Protein AF-A0A183DFC9-F1 (afdb_monomer)

Sequence (135 aa):
LSGVLQSFRKLPLLENKLLIGNPDLVFLVVPCIYSTLETTLMQTKRHKTSPTCMQMDLSVAYRSLLNCTCEHKNIPISCWLASFVKHAQKIGGTDPVVRFFRCVGELEFMGVVKAASYRNRSAVRVALLPTSFAF

Organism: NCBI:txid637853

Structure (mmCIF, N/CA/C/O backbone):
data_AF-A0A183DFC9-F1
#
_entry.id   AF-A0A183DFC9-F1
#
loop_
_atom_site.group_PDB
_atom_site.id
_atom_site.type_symbol
_atom_site.label_atom_id
_atom_site.label_alt_id
_atom_site.label_comp_id
_atom_site.label_asym_id
_atom_site.label_entity_id
_atom_site.label_seq_id
_atom_site.pdbx_PDB_ins_code
_atom_site.Cartn_x
_atom_site.Cartn_y
_atom_site.Cartn_z
_atom_site.occupancy
_atom_site.B_iso_or_equiv
_atom_site.auth_seq_id
_atom_site.auth_comp_id
_atom_site.auth_asym_id
_atom_site.auth_atom_id
_atom_site.pdbx_PDB_model_num
ATOM 1 N N . LEU A 1 1 ? -31.464 22.897 42.124 1.00 48.22 1 LEU A N 1
ATOM 2 C CA . LEU A 1 1 ? -31.718 21.647 41.360 1.00 48.22 1 LEU A CA 1
ATOM 3 C C . LEU A 1 1 ? -30.448 20.975 40.802 1.00 48.22 1 LEU A C 1
ATOM 5 O O . LEU A 1 1 ? -30.544 19.843 40.352 1.00 48.22 1 LEU A O 1
ATOM 9 N N . SER A 1 2 ? -29.250 21.575 40.879 1.00 51.72 2 SER A N 1
ATOM 10 C CA . SER A 1 2 ? -28.029 21.029 40.245 1.00 51.72 2 SER A CA 1
ATOM 11 C C . SER A 1 2 ? -27.299 19.909 41.019 1.00 51.72 2 SER A C 1
ATOM 13 O O . SER A 1 2 ? -26.107 19.711 40.808 1.00 51.72 2 SER A O 1
ATOM 15 N N . GLY A 1 3 ? -27.974 19.197 41.929 1.00 58.50 3 GLY A N 1
ATOM 16 C CA . GLY A 1 3 ? -27.359 18.162 42.783 1.00 58.50 3 GLY A CA 1
ATOM 17 C C . GLY A 1 3 ? -27.858 16.732 42.554 1.00 58.50 3 GLY A C 1
ATOM 18 O O . GLY A 1 3 ? -27.301 15.802 43.128 1.00 58.50 3 GLY A O 1
ATOM 19 N N . VAL A 1 4 ? -28.904 16.545 41.740 1.00 67.06 4 VAL A N 1
ATOM 20 C CA . VAL A 1 4 ? -29.600 15.249 41.608 1.00 67.06 4 VAL A CA 1
ATOM 21 C C . VAL A 1 4 ? -29.056 14.410 40.448 1.00 67.06 4 VAL A C 1
ATOM 23 O O . VAL A 1 4 ? -29.012 13.188 40.534 1.00 67.06 4 VAL A O 1
ATOM 26 N N . LEU A 1 5 ? -28.586 15.048 39.373 1.00 72.31 5 LEU A N 1
ATOM 27 C CA . LEU A 1 5 ? -27.998 14.350 38.231 1.00 72.31 5 LEU A CA 1
ATOM 28 C C . LEU A 1 5 ? -26.490 14.201 38.440 1.00 72.31 5 LEU A C 1
ATOM 30 O O . LEU A 1 5 ? -25.725 15.145 38.247 1.00 72.31 5 LEU A O 1
ATOM 34 N N . GLN A 1 6 ? -26.064 13.007 38.844 1.00 72.38 6 GLN A N 1
ATOM 35 C CA . GLN A 1 6 ? -24.652 12.643 38.927 1.00 72.38 6 GLN A CA 1
ATOM 36 C C . GLN A 1 6 ? -24.253 11.782 37.728 1.00 72.38 6 GLN A C 1
ATOM 38 O O . GLN A 1 6 ? -25.038 10.985 37.222 1.00 72.38 6 GLN A O 1
ATOM 43 N N . SER A 1 7 ? -23.010 11.938 37.268 1.00 74.19 7 SER A N 1
ATOM 44 C CA . SER A 1 7 ? -22.457 11.066 36.230 1.00 74.19 7 SER A CA 1
ATOM 45 C C . SER A 1 7 ? -22.419 9.621 36.729 1.00 74.19 7 SER A C 1
ATOM 47 O O . SER A 1 7 ? -21.931 9.371 37.828 1.00 74.19 7 SER A O 1
ATOM 49 N N . PHE A 1 8 ? -22.854 8.670 35.900 1.00 73.75 8 PHE A N 1
ATOM 50 C CA . PHE A 1 8 ? -22.854 7.239 36.228 1.00 73.75 8 PHE A CA 1
ATOM 51 C C . PHE A 1 8 ? -21.483 6.716 36.672 1.00 73.75 8 PHE A C 1
ATOM 53 O O . PHE A 1 8 ? -21.408 5.868 37.554 1.00 73.75 8 PHE A O 1
ATOM 60 N N . ARG A 1 9 ? -20.392 7.287 36.140 1.00 71.81 9 ARG A N 1
ATOM 61 C CA . ARG A 1 9 ? -19.014 6.948 36.540 1.00 71.81 9 ARG A CA 1
ATOM 62 C C . ARG A 1 9 ? -18.694 7.276 38.003 1.00 71.81 9 ARG A C 1
ATOM 64 O O . ARG A 1 9 ? -17.670 6.841 38.507 1.00 71.81 9 ARG A O 1
ATOM 71 N N . LYS A 1 10 ? -19.534 8.067 38.676 1.00 76.19 10 LYS A N 1
ATOM 72 C CA . LYS A 1 10 ? -19.384 8.448 40.088 1.00 76.19 10 LYS A CA 1
ATOM 73 C C . LYS A 1 10 ? -20.220 7.577 41.036 1.00 76.19 10 LYS A C 1
ATOM 75 O O . LYS A 1 10 ? -20.243 7.859 42.229 1.00 76.19 10 LYS A O 1
ATOM 80 N N . LEU A 1 11 ? -20.903 6.544 40.530 1.00 78.31 11 LEU A N 1
ATOM 81 C CA . LEU A 1 11 ? -21.766 5.648 41.307 1.00 78.31 11 LEU A CA 1
ATOM 82 C C . LEU A 1 11 ? -21.218 4.206 41.267 1.00 78.31 11 LEU A C 1
ATOM 84 O O . LEU A 1 11 ? -21.584 3.443 40.372 1.00 78.31 11 LEU A O 1
ATOM 88 N N . PRO A 1 12 ? -20.393 3.797 42.254 1.00 73.44 12 PRO A N 1
ATOM 89 C CA . PRO A 1 12 ? -19.727 2.485 42.273 1.00 73.44 12 PRO A CA 1
ATOM 90 C C . PRO A 1 12 ? -20.699 1.297 42.217 1.00 73.44 12 PRO A C 1
ATOM 92 O O . PRO A 1 12 ? -20.403 0.248 41.658 1.00 73.44 12 PRO A O 1
ATOM 95 N N . LEU A 1 13 ? -21.910 1.475 42.755 1.00 79.19 13 LEU A N 1
ATOM 96 C CA . LEU A 1 13 ? -22.966 0.455 42.792 1.00 79.19 13 LEU A CA 1
ATOM 97 C C . LEU A 1 13 ? -23.486 0.045 41.401 1.00 79.19 13 LEU A C 1
ATOM 99 O O . LEU A 1 13 ? -24.163 -0.980 41.280 1.00 79.19 13 LEU A O 1
ATOM 103 N N . LEU A 1 14 ? -23.223 0.858 40.372 1.00 72.62 14 LEU A N 1
ATOM 104 C CA . LEU A 1 14 ? -23.728 0.669 39.010 1.00 72.62 14 LEU A CA 1
ATOM 105 C C . LEU A 1 14 ? -22.650 0.210 38.019 1.00 72.62 14 LEU A C 1
ATOM 107 O O . LEU A 1 14 ? -23.000 -0.185 36.909 1.00 72.62 14 LEU A O 1
ATOM 111 N N . GLU A 1 15 ? -21.374 0.208 38.414 1.00 69.31 15 GLU A N 1
ATOM 112 C CA . GLU A 1 15 ? -20.236 -0.112 37.539 1.00 69.31 15 GLU A CA 1
ATOM 113 C C . GLU A 1 15 ? -20.340 -1.520 36.930 1.00 69.31 15 GLU A C 1
ATOM 115 O O . GLU A 1 15 ? -20.136 -1.693 35.735 1.00 69.31 15 GLU A O 1
ATOM 120 N N . ASN A 1 16 ? -20.794 -2.499 37.718 1.00 72.00 16 ASN A N 1
ATOM 121 C CA . ASN A 1 16 ? -20.977 -3.888 37.273 1.00 72.00 16 ASN A CA 1
ATOM 122 C C . ASN A 1 16 ? -22.399 -4.204 36.775 1.00 72.00 16 ASN A C 1
ATOM 124 O O . ASN A 1 16 ? -22.694 -5.351 36.443 1.00 72.00 16 ASN A O 1
ATOM 128 N N . LYS A 1 17 ? -23.310 -3.222 36.776 1.00 77.25 17 LYS A N 1
ATOM 129 C CA . LYS A 1 17 ? -24.722 -3.406 36.377 1.00 77.25 17 LYS A CA 1
ATOM 130 C C . LYS A 1 17 ? -25.050 -2.783 35.026 1.00 77.25 17 LYS A C 1
ATOM 132 O O . LYS A 1 17 ? -26.130 -3.023 34.492 1.00 77.25 17 LYS A O 1
ATOM 137 N N . LEU A 1 18 ? -24.149 -1.965 34.495 1.00 72.31 18 LEU A N 1
ATOM 138 C CA . LEU A 1 18 ? -24.325 -1.280 33.227 1.00 72.31 18 LEU A CA 1
ATOM 139 C C . LEU A 1 18 ? -23.386 -1.877 32.186 1.00 72.31 18 LEU A C 1
ATOM 141 O O . LEU A 1 18 ? -22.204 -2.092 32.439 1.00 72.31 18 LEU A O 1
ATOM 145 N N . LEU A 1 19 ? -23.917 -2.093 30.985 1.00 72.88 19 LEU A N 1
ATOM 146 C CA . LEU A 1 19 ? -23.099 -2.359 29.811 1.00 72.88 19 LEU A CA 1
ATOM 147 C C . LEU A 1 19 ? -22.327 -1.082 29.480 1.00 72.88 19 LEU A C 1
ATOM 149 O O . LEU A 1 19 ? -22.868 -0.132 28.913 1.00 72.88 19 LEU A O 1
ATOM 153 N N . ILE A 1 20 ? -21.060 -1.046 29.871 1.00 73.00 20 ILE A N 1
ATOM 154 C CA . ILE A 1 20 ? -20.145 0.011 29.458 1.00 73.00 20 ILE A CA 1
ATOM 155 C C . ILE A 1 20 ? -19.783 -0.280 28.002 1.00 73.00 20 ILE A C 1
ATOM 157 O O . ILE A 1 20 ? -19.330 -1.378 27.682 1.00 73.00 20 ILE A O 1
ATOM 161 N N . GLY A 1 21 ? -20.021 0.685 27.109 1.00 67.19 21 GLY A N 1
ATOM 162 C CA . GLY A 1 21 ? -19.653 0.554 25.701 1.00 67.19 21 GLY A CA 1
ATOM 163 C C . GLY A 1 21 ? -18.180 0.166 25.573 1.00 67.19 21 GLY A C 1
ATOM 164 O O . GLY A 1 21 ? -17.301 0.913 25.999 1.00 67.19 21 GLY A O 1
ATOM 165 N N . ASN A 1 22 ? -17.923 -1.018 25.023 1.00 74.44 22 ASN A N 1
ATOM 166 C CA . ASN A 1 22 ? -16.575 -1.492 24.745 1.00 74.44 22 ASN A CA 1
ATOM 167 C C . ASN A 1 22 ? -16.061 -0.768 23.480 1.00 74.44 22 ASN A C 1
ATOM 169 O O . ASN A 1 22 ? -16.799 -0.711 22.494 1.00 74.44 22 ASN A O 1
ATOM 173 N N . PRO A 1 23 ? -14.828 -0.229 23.459 1.00 70.50 23 PRO A N 1
ATOM 174 C CA . PRO A 1 23 ? -14.177 0.204 22.221 1.00 70.50 23 PRO A CA 1
ATOM 175 C C . PRO A 1 23 ? -14.322 -0.802 21.065 1.00 70.50 23 PRO A C 1
ATOM 177 O O . PRO A 1 23 ? -14.573 -0.395 19.934 1.00 70.50 23 PRO A O 1
ATOM 180 N N . ASP A 1 24 ? -14.283 -2.104 21.352 1.00 72.50 24 ASP A N 1
ATOM 181 C CA . ASP A 1 24 ? -14.490 -3.178 20.373 1.00 72.50 24 ASP A CA 1
ATOM 182 C C . ASP A 1 24 ? -15.895 -3.144 19.744 1.00 72.50 24 ASP A C 1
ATOM 184 O O . ASP A 1 24 ? -16.046 -3.395 18.550 1.00 72.50 24 ASP A O 1
ATOM 188 N N . LEU A 1 25 ? -16.932 -2.776 20.510 1.00 77.81 25 LEU A N 1
ATOM 189 C CA . LEU A 1 25 ? -18.289 -2.590 19.977 1.00 77.81 25 LEU A CA 1
ATOM 190 C C . LEU A 1 25 ? -18.343 -1.412 19.003 1.00 77.81 25 LEU A C 1
ATOM 192 O O . LEU A 1 25 ? -19.042 -1.486 17.995 1.00 77.81 25 LEU A O 1
ATOM 196 N N . VAL A 1 26 ? -17.587 -0.343 19.267 1.00 77.56 26 VAL A N 1
ATOM 197 C CA . VAL A 1 26 ? -17.488 0.790 18.337 1.00 77.56 26 VAL A CA 1
ATOM 198 C C . VAL A 1 26 ? -16.822 0.348 17.037 1.00 77.56 26 VAL A C 1
ATOM 200 O O . VAL A 1 26 ? -17.332 0.682 15.976 1.00 77.56 26 VAL A O 1
ATOM 203 N N . PHE A 1 27 ? -15.762 -0.465 17.092 1.00 73.06 27 PHE A N 1
ATOM 204 C CA . PHE A 1 27 ? -15.134 -1.020 15.885 1.00 73.06 27 PHE A CA 1
ATOM 205 C C . PHE A 1 27 ? -16.069 -1.928 15.074 1.00 73.06 27 PHE A C 1
ATOM 207 O O . PHE A 1 27 ? -15.988 -1.933 13.845 1.00 73.06 27 PHE A O 1
ATOM 214 N N . LEU A 1 28 ? -16.955 -2.678 15.739 1.00 77.12 28 LEU A N 1
ATOM 215 C CA . LEU A 1 28 ? -17.940 -3.541 15.076 1.00 77.12 28 LEU A CA 1
ATOM 216 C C . LEU A 1 28 ? -19.066 -2.748 14.400 1.00 77.12 28 LEU A C 1
ATOM 218 O O . LEU A 1 28 ? -19.521 -3.130 13.324 1.00 77.12 28 LEU A O 1
ATOM 222 N N . VAL A 1 29 ? -19.530 -1.668 15.030 1.00 79.38 29 VAL A N 1
ATOM 223 C CA . VAL A 1 29 ? -20.693 -0.891 14.561 1.00 79.38 29 VAL A CA 1
ATOM 224 C C . VAL A 1 29 ? -20.283 0.262 13.639 1.00 79.38 29 VAL A C 1
ATOM 226 O O . VAL A 1 29 ? -21.028 0.626 12.731 1.00 79.38 29 VAL A O 1
ATOM 229 N N . VAL A 1 30 ? -19.094 0.829 13.842 1.00 79.69 30 VAL A N 1
ATOM 230 C CA . VAL A 1 30 ? -18.542 1.956 13.081 1.00 79.69 30 VAL A CA 1
ATOM 231 C C . VAL A 1 30 ? -17.116 1.601 12.642 1.00 79.69 30 VAL A C 1
ATOM 233 O O . VAL A 1 30 ? -16.137 2.009 13.272 1.00 79.69 30 VAL A O 1
ATOM 236 N N . PRO A 1 31 ? -16.963 0.809 11.567 1.00 73.31 31 PRO A N 1
ATOM 237 C CA . PRO A 1 31 ? -15.650 0.354 11.146 1.00 73.31 31 PRO A CA 1
ATOM 238 C C . PRO A 1 31 ? -14.859 1.494 10.495 1.00 73.31 31 PRO A C 1
ATOM 240 O O . PRO A 1 31 ? -15.201 1.992 9.422 1.00 73.31 31 PRO A O 1
ATOM 243 N N . CYS A 1 32 ? -13.726 1.855 11.094 1.00 77.81 32 CYS A N 1
ATOM 244 C CA . CYS A 1 32 ? -12.754 2.763 10.484 1.00 77.81 32 CYS A CA 1
ATOM 245 C C . CYS A 1 32 ? -11.826 1.988 9.529 1.00 77.81 32 CYS A C 1
ATOM 247 O O . CYS A 1 32 ? -10.644 1.785 9.805 1.00 77.81 32 CYS A O 1
ATOM 249 N N . ILE A 1 33 ? -12.374 1.510 8.406 1.00 77.75 33 ILE A N 1
ATOM 250 C CA . ILE A 1 33 ? -11.698 0.573 7.482 1.00 77.75 33 ILE A CA 1
ATOM 251 C C . ILE A 1 33 ? -10.323 1.095 7.036 1.00 77.75 33 ILE A C 1
ATOM 253 O O . ILE A 1 33 ? -9.343 0.354 7.065 1.00 77.75 33 ILE A O 1
ATOM 257 N N . TYR A 1 34 ? -10.233 2.376 6.671 1.00 76.50 34 TYR A N 1
ATOM 258 C CA . TYR A 1 34 ? -8.998 2.968 6.154 1.00 76.50 34 TYR A CA 1
ATOM 259 C C . TYR A 1 34 ? -7.902 3.102 7.208 1.00 76.50 34 TYR A C 1
ATOM 261 O O . TYR A 1 34 ? -6.766 2.720 6.943 1.00 76.50 34 TYR A O 1
ATOM 269 N N . SER A 1 35 ? -8.230 3.579 8.412 1.00 77.94 35 SER A N 1
ATOM 270 C CA . SER A 1 35 ? -7.241 3.693 9.490 1.00 77.94 35 SER A CA 1
ATOM 271 C C . SER A 1 35 ? -6.755 2.318 9.936 1.00 77.94 35 SER A C 1
ATOM 273 O O . SER A 1 35 ? -5.574 2.144 10.227 1.00 77.94 35 SER A O 1
ATOM 275 N N . THR A 1 36 ? -7.646 1.322 9.953 1.00 80.19 36 THR A N 1
ATOM 276 C CA . THR A 1 36 ? -7.282 -0.065 10.255 1.00 80.19 36 THR A CA 1
ATOM 277 C C . THR A 1 36 ? -6.339 -0.612 9.190 1.00 80.19 36 THR A C 1
ATOM 279 O O . THR A 1 36 ? -5.273 -1.116 9.533 1.00 80.19 36 THR A O 1
ATOM 282 N N . LEU A 1 37 ? -6.678 -0.445 7.908 1.00 80.50 37 LEU A N 1
ATOM 283 C CA . LEU A 1 37 ? -5.838 -0.872 6.791 1.00 80.50 37 LEU A CA 1
ATOM 284 C C . LEU A 1 37 ? -4.450 -0.227 6.845 1.00 80.50 37 LEU A C 1
ATOM 286 O O . LEU A 1 37 ? -3.436 -0.919 6.759 1.00 80.50 37 LEU A O 1
ATOM 290 N N . GLU A 1 38 ? -4.401 1.090 7.023 1.00 83.69 38 GLU A N 1
ATOM 291 C CA . GLU A 1 38 ? -3.154 1.838 7.130 1.00 83.69 38 GLU A CA 1
ATOM 292 C C . GLU A 1 38 ? -2.319 1.359 8.322 1.00 83.69 38 GLU A C 1
ATOM 294 O O . GLU A 1 38 ? -1.137 1.060 8.161 1.00 83.69 38 GLU A O 1
ATOM 299 N N . THR A 1 39 ? -2.939 1.188 9.492 1.00 82.25 39 THR A N 1
ATOM 300 C CA . THR A 1 39 ? -2.263 0.665 10.687 1.00 82.25 39 THR A CA 1
ATOM 301 C C . THR A 1 39 ? -1.681 -0.722 10.417 1.00 82.25 39 THR A C 1
ATOM 303 O O . THR A 1 39 ? -0.518 -0.975 10.733 1.00 82.25 39 THR A O 1
ATOM 306 N N . THR A 1 40 ? -2.439 -1.616 9.780 1.00 82.75 40 THR A N 1
ATOM 307 C CA . THR A 1 40 ? -1.977 -2.965 9.423 1.00 82.75 40 THR A CA 1
ATOM 308 C C . THR A 1 40 ? -0.815 -2.939 8.424 1.00 82.75 40 THR A C 1
ATOM 310 O O . THR A 1 40 ? 0.150 -3.687 8.587 1.00 82.75 40 THR A O 1
ATOM 313 N N . LEU A 1 41 ? -0.852 -2.069 7.412 1.00 83.94 41 LEU A N 1
ATOM 314 C CA . LEU A 1 41 ? 0.222 -1.951 6.416 1.00 83.94 41 LEU A CA 1
ATOM 315 C C . LEU A 1 41 ? 1.491 -1.301 6.996 1.00 83.94 41 LEU A C 1
ATOM 317 O O . LEU A 1 41 ? 2.614 -1.695 6.655 1.00 83.94 41 LEU A O 1
ATOM 321 N N . MET A 1 42 ? 1.331 -0.348 7.913 1.00 82.56 42 MET A N 1
ATOM 322 C CA . MET A 1 42 ? 2.437 0.328 8.593 1.00 82.56 42 MET A CA 1
ATOM 323 C C . MET A 1 42 ? 3.158 -0.563 9.606 1.00 82.56 42 MET A C 1
ATOM 325 O O . MET A 1 42 ? 4.349 -0.365 9.850 1.00 82.56 42 MET A O 1
ATOM 329 N N . GLN A 1 43 ? 2.497 -1.584 10.156 1.00 73.25 43 GLN A N 1
ATOM 330 C CA . GLN A 1 43 ? 3.115 -2.487 11.126 1.00 73.25 43 GLN A CA 1
ATOM 331 C C . GLN A 1 43 ? 4.351 -3.198 10.549 1.00 73.25 43 GLN A C 1
ATOM 333 O O . GLN A 1 43 ? 4.284 -3.991 9.610 1.00 73.25 43 GLN A O 1
ATOM 338 N N . THR A 1 44 ? 5.507 -2.973 11.173 1.00 60.06 44 THR A N 1
ATOM 339 C CA . THR A 1 44 ? 6.814 -3.606 10.893 1.00 60.06 44 THR A CA 1
ATOM 340 C C . THR A 1 44 ? 6.909 -5.085 11.314 1.00 60.06 44 THR A C 1
ATOM 342 O O . THR A 1 44 ? 7.966 -5.684 11.148 1.00 60.06 44 THR A O 1
ATOM 345 N N . LYS A 1 45 ? 5.788 -5.676 11.765 1.00 58.84 45 LYS A N 1
ATOM 346 C CA . LYS A 1 45 ? 5.581 -6.964 12.466 1.00 58.84 45 LYS A CA 1
ATOM 347 C C . LYS A 1 45 ? 6.192 -7.073 13.866 1.00 58.84 45 LYS A C 1
ATOM 349 O O . LYS A 1 45 ? 7.399 -6.962 14.038 1.00 58.84 45 LYS A O 1
ATOM 354 N N . ARG A 1 46 ? 5.351 -7.486 14.828 1.00 46.34 46 ARG A N 1
ATOM 355 C CA . ARG A 1 46 ? 5.689 -8.404 15.938 1.00 46.34 46 ARG A CA 1
ATOM 356 C C . ARG A 1 46 ? 4.441 -9.184 16.392 1.00 46.34 46 ARG A C 1
ATOM 358 O O . ARG A 1 46 ? 3.976 -8.999 17.511 1.00 46.34 46 ARG A O 1
ATOM 365 N N . HIS A 1 47 ? 3.907 -10.092 15.569 1.00 45.31 47 HIS A N 1
ATOM 366 C CA . HIS A 1 47 ? 3.172 -11.217 16.165 1.00 45.31 47 HIS A CA 1
ATOM 367 C C . HIS A 1 47 ? 4.239 -12.147 16.754 1.00 45.31 47 HIS A C 1
ATOM 369 O O . HIS A 1 47 ? 4.968 -12.805 16.017 1.00 45.31 47 HIS A O 1
ATOM 375 N N . LYS A 1 48 ? 4.406 -12.115 18.082 1.00 46.06 48 LYS A N 1
ATOM 376 C CA . LYS A 1 48 ? 5.483 -12.787 18.840 1.00 46.06 48 LYS A CA 1
ATOM 377 C C . LYS A 1 48 ? 5.458 -14.330 18.783 1.00 46.06 48 LYS A C 1
ATOM 379 O O . LYS A 1 48 ? 6.183 -14.964 19.536 1.00 46.06 48 LYS A O 1
ATOM 384 N N . THR A 1 49 ? 4.638 -14.947 17.936 1.00 48.50 49 THR A N 1
ATOM 385 C CA . THR A 1 49 ? 4.328 -16.384 18.005 1.00 48.50 49 THR A CA 1
ATOM 386 C C . THR A 1 49 ? 4.947 -17.246 16.901 1.00 48.50 49 THR A C 1
ATOM 388 O O . THR A 1 49 ? 4.696 -18.444 16.892 1.00 48.50 49 THR A O 1
ATOM 391 N N . SER A 1 50 ? 5.778 -16.707 15.997 1.00 46.06 50 SER A N 1
ATOM 392 C CA . SER A 1 50 ? 6.457 -17.521 14.972 1.00 46.06 50 SER A CA 1
ATOM 393 C C . SER A 1 50 ? 7.943 -17.161 14.808 1.00 46.06 50 SER A C 1
ATOM 395 O O . SER A 1 50 ? 8.260 -15.977 14.662 1.00 46.06 50 SER A O 1
ATOM 397 N N . PRO A 1 51 ? 8.859 -18.154 14.765 1.00 45.53 51 PRO A N 1
ATOM 398 C CA . PRO A 1 51 ? 10.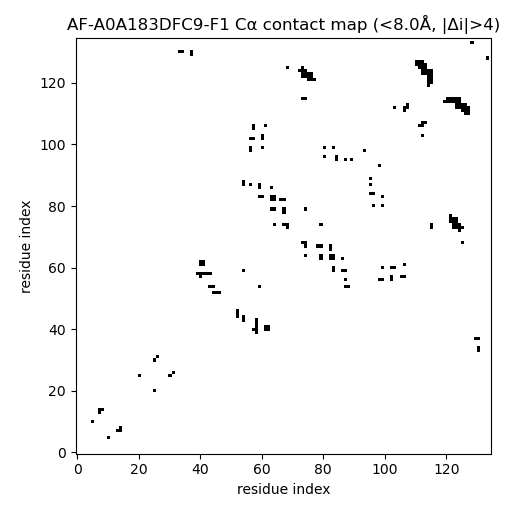288 -17.948 14.507 1.00 45.53 51 PRO A CA 1
ATOM 399 C C . PRO A 1 51 ? 10.591 -17.536 13.053 1.00 45.53 51 PRO A C 1
ATOM 401 O O . PRO A 1 51 ? 11.719 -17.167 12.739 1.00 45.53 51 PRO A O 1
ATOM 404 N N . THR A 1 52 ? 9.595 -17.529 12.164 1.00 47.34 52 THR A N 1
ATOM 405 C CA . THR A 1 52 ? 9.693 -16.997 10.800 1.00 47.34 52 THR A CA 1
ATOM 406 C C . THR A 1 52 ? 8.911 -15.691 10.704 1.00 47.34 52 THR A C 1
ATOM 408 O O . THR A 1 52 ? 7.823 -15.607 10.132 1.00 47.34 52 THR A O 1
ATOM 411 N N . CYS A 1 53 ? 9.467 -14.621 11.275 1.00 50.78 53 CYS A N 1
ATOM 412 C CA . CYS A 1 53 ? 8.946 -13.271 11.073 1.00 50.78 53 CYS A CA 1
ATOM 413 C C . CYS A 1 53 ? 9.258 -12.809 9.635 1.00 50.78 53 CYS A C 1
ATOM 415 O O . CYS A 1 53 ? 10.153 -12.001 9.408 1.00 50.78 53 CYS A O 1
ATOM 417 N N . MET A 1 54 ? 8.563 -13.369 8.640 1.00 56.38 54 MET A N 1
ATOM 418 C CA . MET A 1 54 ? 8.692 -12.939 7.245 1.00 56.38 54 MET A CA 1
ATOM 419 C C . MET A 1 54 ? 8.115 -11.534 7.098 1.00 56.38 54 MET A C 1
ATOM 421 O O . MET A 1 54 ? 6.958 -11.308 7.450 1.00 56.38 54 MET A O 1
ATOM 425 N N . GLN A 1 55 ? 8.885 -10.589 6.573 1.00 67.31 55 GLN A N 1
ATOM 426 C CA . GLN A 1 55 ? 8.374 -9.277 6.181 1.00 67.31 55 GLN A CA 1
ATOM 427 C C . GLN A 1 55 ? 7.258 -9.459 5.131 1.00 67.31 55 GLN A C 1
ATOM 429 O O . GLN A 1 55 ? 7.418 -10.252 4.208 1.00 67.31 55 GLN A O 1
ATOM 434 N N . MET A 1 56 ? 6.112 -8.777 5.269 1.00 81.31 56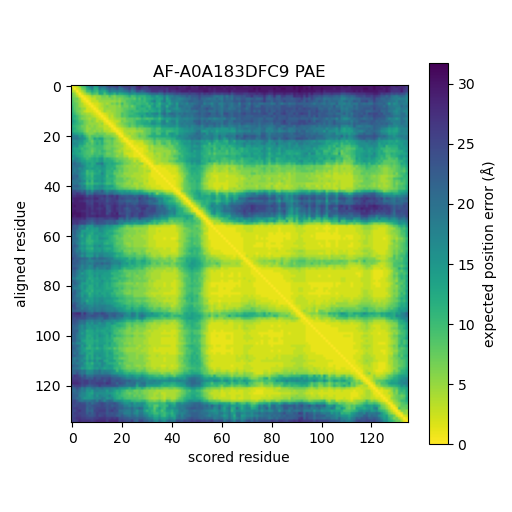 MET A N 1
ATOM 435 C CA . MET A 1 56 ? 5.088 -8.826 4.214 1.00 81.31 56 MET A CA 1
ATOM 436 C C . MET A 1 56 ? 5.436 -7.828 3.119 1.00 81.31 56 MET A C 1
ATOM 438 O O . MET A 1 56 ? 5.537 -6.635 3.407 1.00 81.31 56 MET A O 1
ATOM 442 N N . ASP A 1 57 ? 5.549 -8.293 1.878 1.00 89.75 57 ASP A N 1
ATOM 443 C CA . ASP A 1 57 ? 5.863 -7.430 0.734 1.00 89.75 57 ASP A CA 1
ATOM 444 C C . ASP A 1 57 ? 4.879 -6.283 0.574 1.00 89.75 57 ASP A C 1
ATOM 446 O O . ASP A 1 57 ? 5.299 -5.159 0.328 1.00 89.75 57 ASP A O 1
ATOM 450 N N . LEU A 1 58 ? 3.593 -6.531 0.821 1.00 90.25 58 LEU A N 1
ATOM 451 C CA . LEU A 1 58 ? 2.560 -5.505 0.733 1.00 90.25 58 LEU A CA 1
ATOM 452 C C . LEU A 1 58 ? 2.817 -4.335 1.699 1.00 90.25 58 LEU A C 1
ATOM 454 O O . LEU A 1 58 ? 2.676 -3.173 1.325 1.00 90.25 58 LEU A O 1
ATOM 458 N N . SER A 1 59 ? 3.284 -4.621 2.920 1.00 89.88 59 SER A N 1
ATOM 459 C CA . SER A 1 59 ? 3.672 -3.594 3.895 1.00 89.88 59 SER A CA 1
ATOM 460 C C . SER A 1 59 ? 4.913 -2.812 3.450 1.00 89.88 59 SER A C 1
ATOM 462 O O . SER A 1 59 ? 5.015 -1.610 3.701 1.00 89.88 59 SER A O 1
ATOM 464 N N . VAL A 1 60 ? 5.868 -3.472 2.785 1.00 91.69 60 VAL A N 1
ATOM 465 C CA . VAL A 1 60 ? 7.065 -2.815 2.226 1.00 91.69 60 VAL A CA 1
ATOM 466 C C . VAL A 1 60 ? 6.698 -1.937 1.041 1.00 91.69 60 VAL A C 1
ATOM 468 O O . VAL A 1 60 ? 7.147 -0.795 0.961 1.00 91.69 60 VAL A O 1
ATOM 471 N N . ALA A 1 61 ? 5.864 -2.449 0.139 1.00 93.88 61 ALA A N 1
ATOM 472 C CA . ALA A 1 61 ? 5.351 -1.725 -1.012 1.00 93.88 61 ALA A CA 1
ATOM 473 C C . ALA A 1 61 ? 4.596 -0.474 -0.560 1.00 93.88 61 ALA A C 1
ATOM 475 O O . ALA A 1 61 ? 4.897 0.616 -1.037 1.00 93.88 61 ALA A O 1
ATOM 476 N N . TYR A 1 62 ? 3.714 -0.598 0.433 1.00 92.25 62 TYR A N 1
ATOM 477 C CA . TYR A 1 62 ? 2.997 0.546 0.989 1.00 92.25 62 TYR A CA 1
ATOM 478 C C . TYR A 1 62 ? 3.940 1.594 1.600 1.00 92.25 62 TYR A C 1
ATOM 480 O O . TYR A 1 62 ? 3.863 2.767 1.259 1.00 92.25 62 TYR A O 1
ATOM 488 N N . ARG A 1 63 ? 4.900 1.205 2.447 1.00 90.25 63 ARG A N 1
ATOM 489 C CA . ARG A 1 63 ? 5.824 2.182 3.059 1.00 90.25 63 ARG A CA 1
ATOM 490 C C . ARG A 1 63 ? 6.766 2.839 2.052 1.00 90.25 63 ARG A C 1
ATOM 492 O O . ARG A 1 63 ? 7.004 4.040 2.122 1.00 90.25 63 ARG A O 1
ATOM 499 N N . SER A 1 64 ? 7.287 2.066 1.102 1.00 93.12 64 SER A N 1
ATOM 500 C CA . SER A 1 64 ? 8.127 2.604 0.024 1.00 93.12 64 SER A CA 1
ATOM 501 C C . SER A 1 64 ? 7.353 3.560 -0.885 1.00 93.12 64 SER A C 1
ATOM 503 O O . SER A 1 64 ? 7.933 4.554 -1.316 1.00 93.12 64 SER A O 1
ATOM 505 N N . LEU A 1 65 ? 6.055 3.315 -1.109 1.00 93.25 65 LEU A N 1
ATOM 506 C CA . LEU A 1 65 ? 5.158 4.234 -1.813 1.00 93.25 65 LEU A CA 1
ATOM 507 C C . LEU A 1 65 ? 5.067 5.566 -1.072 1.00 93.25 65 LEU A C 1
ATOM 509 O O . LEU A 1 65 ? 5.250 6.613 -1.685 1.00 93.25 65 LEU A O 1
ATOM 513 N N . LEU A 1 66 ? 4.826 5.530 0.242 1.00 89.81 66 LEU A N 1
ATOM 514 C CA . LEU A 1 66 ? 4.713 6.741 1.056 1.00 89.81 66 LEU A CA 1
ATOM 515 C C . LEU A 1 66 ? 6.005 7.555 1.066 1.00 89.81 66 LEU A C 1
ATOM 517 O O . LEU A 1 66 ? 5.951 8.769 0.905 1.00 89.81 66 LEU A O 1
ATOM 521 N N . ASN A 1 67 ? 7.167 6.906 1.128 1.00 88.75 67 ASN A N 1
ATOM 522 C CA . ASN A 1 67 ? 8.438 7.615 0.972 1.00 88.75 67 ASN A CA 1
ATOM 523 C C . ASN A 1 67 ? 8.515 8.355 -0.377 1.00 88.75 67 ASN A C 1
ATOM 525 O O . ASN A 1 67 ? 8.971 9.492 -0.427 1.00 88.75 67 ASN A O 1
ATOM 529 N N . CYS A 1 68 ? 8.021 7.750 -1.462 1.00 90.56 68 CYS A N 1
ATOM 530 C CA . CYS A 1 68 ? 7.979 8.395 -2.776 1.00 90.56 68 CYS A CA 1
ATOM 531 C C . CYS A 1 68 ? 6.930 9.522 -2.873 1.00 90.56 68 CYS A C 1
ATOM 533 O O . CYS A 1 68 ? 7.103 10.433 -3.685 1.00 90.56 68 CYS A O 1
ATOM 535 N N . THR A 1 69 ? 5.858 9.497 -2.068 1.00 87.44 69 THR A N 1
ATOM 536 C CA . THR A 1 69 ? 4.844 10.576 -2.057 1.00 87.44 69 THR A CA 1
ATOM 537 C C . THR A 1 69 ? 5.395 11.911 -1.565 1.00 87.44 69 THR A C 1
ATOM 539 O O . THR A 1 69 ? 4.890 12.953 -1.978 1.00 87.44 69 THR A O 1
ATOM 542 N N . CYS A 1 70 ? 6.453 11.896 -0.747 1.00 80.44 70 CYS A N 1
ATOM 543 C CA . CYS A 1 70 ? 7.116 13.110 -0.272 1.00 80.44 70 CYS A CA 1
ATOM 544 C C . CYS A 1 70 ? 7.748 13.924 -1.414 1.00 80.44 70 CYS A C 1
ATOM 546 O O . CYS A 1 70 ? 7.867 15.140 -1.308 1.00 80.44 70 CYS A O 1
ATOM 548 N N . GLU A 1 71 ? 8.148 13.263 -2.505 1.00 83.50 71 GLU A N 1
ATOM 549 C CA . GLU A 1 71 ? 8.895 13.875 -3.613 1.00 83.50 71 GLU A CA 1
ATOM 550 C C . GLU A 1 71 ? 8.054 14.015 -4.891 1.00 83.50 71 GLU A C 1
ATOM 552 O O . GLU A 1 71 ? 8.332 14.860 -5.747 1.00 83.50 71 GLU A O 1
ATOM 557 N N . HIS A 1 72 ? 7.009 13.195 -5.045 1.00 81.88 72 HIS A N 1
ATOM 558 C CA . HIS A 1 72 ? 6.268 13.086 -6.296 1.00 81.88 72 HIS A CA 1
ATOM 559 C C . HIS A 1 72 ? 4.753 13.003 -6.093 1.00 81.88 72 HIS A C 1
ATOM 561 O O . HIS A 1 72 ? 4.234 12.078 -5.474 1.00 81.88 72 HIS A O 1
ATOM 567 N N . LYS A 1 73 ? 4.012 13.904 -6.756 1.00 83.69 73 LYS A N 1
ATOM 568 C CA . LYS A 1 73 ? 2.542 13.816 -6.861 1.00 83.69 73 LYS A CA 1
ATOM 569 C C . LYS A 1 73 ? 2.083 12.609 -7.692 1.00 83.69 73 LYS A C 1
ATOM 571 O O . LYS A 1 73 ? 1.098 11.959 -7.357 1.00 83.69 73 LYS A O 1
ATOM 576 N N . ASN A 1 74 ? 2.790 12.333 -8.790 1.00 90.50 74 ASN A N 1
ATOM 577 C CA . ASN A 1 74 ? 2.636 11.127 -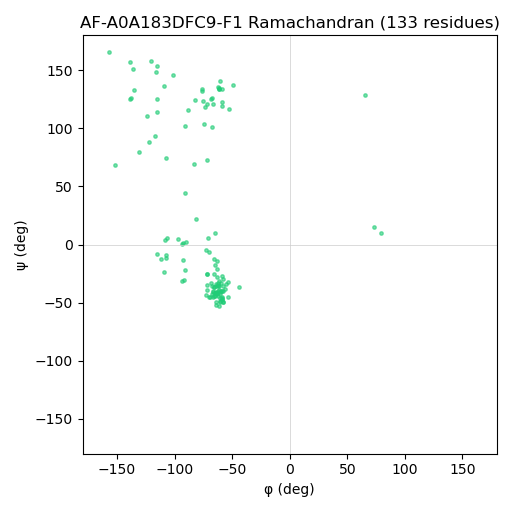9.602 1.00 90.50 74 ASN A CA 1
ATOM 578 C C . ASN A 1 74 ? 3.944 10.349 -9.503 1.00 90.50 74 ASN A C 1
ATOM 580 O O . ASN A 1 74 ? 4.972 10.829 -9.975 1.00 90.50 74 ASN A O 1
ATOM 584 N N . ILE A 1 75 ? 3.904 9.178 -8.889 1.00 93.69 75 ILE A N 1
ATOM 585 C CA . ILE A 1 75 ? 5.075 8.387 -8.532 1.00 93.69 75 ILE A CA 1
ATOM 586 C C . ILE A 1 75 ? 5.439 7.483 -9.709 1.00 93.69 75 ILE A C 1
ATOM 588 O O . ILE A 1 75 ? 4.645 6.601 -10.054 1.00 93.69 75 ILE A O 1
ATOM 592 N N . PRO A 1 76 ? 6.617 7.653 -10.333 1.00 95.06 76 PRO A N 1
ATOM 593 C CA . PRO A 1 76 ? 7.085 6.726 -11.353 1.00 95.06 76 PRO A CA 1
ATOM 594 C C . PRO A 1 76 ? 7.248 5.321 -10.767 1.00 95.06 76 PRO A C 1
ATOM 596 O O . PRO A 1 76 ? 7.859 5.151 -9.709 1.00 95.06 76 PRO A O 1
ATOM 599 N N . ILE A 1 77 ? 6.756 4.303 -11.477 1.00 95.00 77 ILE A N 1
ATOM 600 C CA . ILE A 1 77 ? 6.849 2.897 -11.050 1.00 95.00 77 ILE A CA 1
ATOM 601 C C . ILE A 1 77 ? 8.315 2.489 -10.852 1.00 95.00 77 ILE A C 1
ATOM 603 O O . ILE A 1 77 ? 8.625 1.753 -9.922 1.00 95.00 77 ILE A O 1
ATOM 607 N N . SER A 1 78 ? 9.230 3.009 -11.673 1.00 94.06 78 SER A N 1
ATOM 608 C CA . SER A 1 78 ? 10.672 2.770 -11.546 1.00 94.06 78 SER A CA 1
ATOM 609 C C . SER A 1 78 ? 11.261 3.311 -10.239 1.00 94.06 78 SER A C 1
ATOM 611 O O . SER A 1 78 ? 12.052 2.622 -9.597 1.00 94.06 78 SER A O 1
ATOM 613 N N . CYS A 1 79 ? 10.857 4.513 -9.816 1.00 94.94 79 CYS A N 1
ATOM 614 C CA . CYS A 1 79 ? 11.295 5.109 -8.551 1.00 94.94 79 CYS A CA 1
ATOM 615 C C . CYS A 1 79 ? 10.755 4.306 -7.361 1.00 94.94 79 CYS A C 1
ATOM 617 O O . CYS A 1 79 ? 11.504 3.937 -6.452 1.00 94.94 79 CYS A O 1
ATOM 619 N N . TRP A 1 80 ? 9.473 3.939 -7.414 1.00 96.25 80 TRP A N 1
ATOM 620 C CA . TRP A 1 80 ? 8.864 3.114 -6.378 1.00 96.25 80 TRP A CA 1
ATOM 621 C C . TRP A 1 80 ? 9.505 1.723 -6.292 1.00 96.25 80 TRP A C 1
ATOM 623 O O . TRP A 1 80 ? 9.827 1.273 -5.194 1.00 96.25 80 TRP A O 1
ATOM 633 N N . LEU A 1 81 ? 9.786 1.080 -7.428 1.00 96.50 81 LEU A N 1
ATOM 634 C CA . LEU A 1 81 ? 10.498 -0.197 -7.477 1.00 96.50 81 LEU A CA 1
ATOM 635 C C . LEU A 1 81 ? 11.884 -0.090 -6.827 1.00 96.50 81 LEU A C 1
ATOM 637 O O . LEU A 1 81 ? 12.238 -0.938 -6.010 1.00 96.50 81 LEU A O 1
ATOM 641 N N . ALA A 1 82 ? 12.655 0.956 -7.137 1.00 95.44 82 ALA A N 1
ATOM 642 C CA . ALA A 1 82 ? 13.963 1.172 -6.517 1.00 95.44 82 ALA A CA 1
ATOM 643 C C . ALA A 1 82 ? 13.849 1.331 -4.987 1.00 95.44 82 ALA A C 1
ATOM 645 O O . ALA A 1 82 ? 14.616 0.725 -4.233 1.00 95.44 82 ALA A O 1
ATOM 646 N N . SER A 1 83 ? 12.844 2.082 -4.523 1.00 94.69 83 SER A N 1
ATOM 647 C CA . SER A 1 83 ? 12.533 2.243 -3.097 1.00 94.69 83 SER A CA 1
ATOM 648 C C . SER A 1 83 ? 12.106 0.920 -2.444 1.00 94.69 83 SER A C 1
ATOM 650 O O . SER A 1 83 ? 12.557 0.600 -1.343 1.00 94.69 83 SER A O 1
ATOM 652 N N . PHE A 1 84 ? 11.299 0.103 -3.125 1.00 94.88 84 PHE A N 1
ATOM 653 C CA . PHE A 1 84 ? 10.879 -1.217 -2.652 1.00 94.88 84 PHE A CA 1
ATOM 654 C C . PHE A 1 84 ? 12.068 -2.171 -2.511 1.00 94.88 84 PHE A C 1
ATOM 656 O O . PHE A 1 84 ? 12.276 -2.734 -1.438 1.00 94.88 84 PHE A O 1
ATOM 663 N N . VAL A 1 85 ? 12.890 -2.308 -3.557 1.00 93.44 85 VAL A N 1
ATOM 664 C CA . VAL A 1 85 ? 14.048 -3.220 -3.582 1.00 93.44 85 VAL A CA 1
ATOM 665 C C . VAL A 1 85 ? 15.050 -2.891 -2.473 1.00 93.44 85 VAL A C 1
ATOM 667 O O . VAL A 1 85 ? 15.640 -3.803 -1.897 1.00 93.44 85 VAL A O 1
ATOM 670 N N . LYS A 1 86 ? 15.202 -1.609 -2.113 1.00 91.75 86 LYS A N 1
ATOM 671 C CA . LYS A 1 86 ? 16.056 -1.177 -0.994 1.00 91.75 86 LYS A CA 1
ATOM 672 C C . LYS A 1 86 ? 15.612 -1.749 0.361 1.00 91.75 86 LYS A C 1
ATOM 674 O O . LYS A 1 86 ? 16.456 -1.971 1.225 1.00 91.75 86 LYS A O 1
ATOM 679 N N . HIS A 1 87 ? 14.312 -1.969 0.557 1.00 88.25 87 HIS A N 1
ATOM 680 C CA . HIS A 1 87 ? 13.731 -2.361 1.849 1.00 88.25 87 HIS A CA 1
ATOM 681 C C . HIS A 1 87 ? 13.169 -3.788 1.874 1.00 88.25 87 HIS A C 1
ATOM 683 O O . HIS A 1 87 ? 12.834 -4.286 2.952 1.00 88.25 8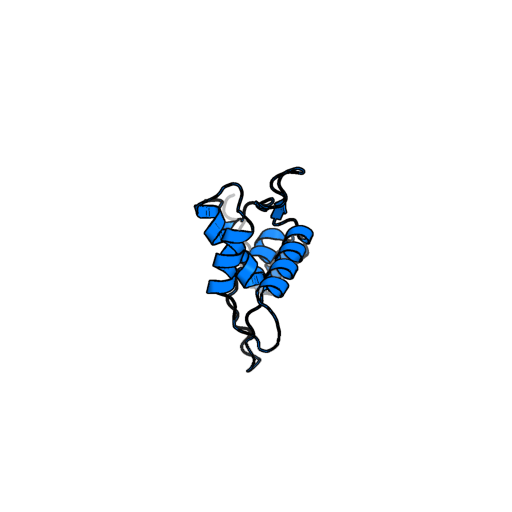7 HIS A O 1
ATOM 689 N N . ALA A 1 88 ? 13.028 -4.433 0.716 1.00 87.44 88 ALA A N 1
ATOM 690 C CA . ALA A 1 88 ? 12.483 -5.775 0.596 1.00 87.44 88 ALA A CA 1
ATOM 691 C C . ALA A 1 88 ? 13.507 -6.834 1.021 1.00 87.44 88 ALA A C 1
ATOM 693 O O . ALA A 1 88 ? 14.654 -6.852 0.566 1.00 87.44 88 ALA A O 1
ATOM 694 N N . GLN A 1 89 ? 13.076 -7.772 1.862 1.00 84.94 89 GLN A N 1
ATOM 695 C CA . GLN A 1 89 ? 13.879 -8.935 2.212 1.00 84.94 89 GLN A CA 1
ATOM 696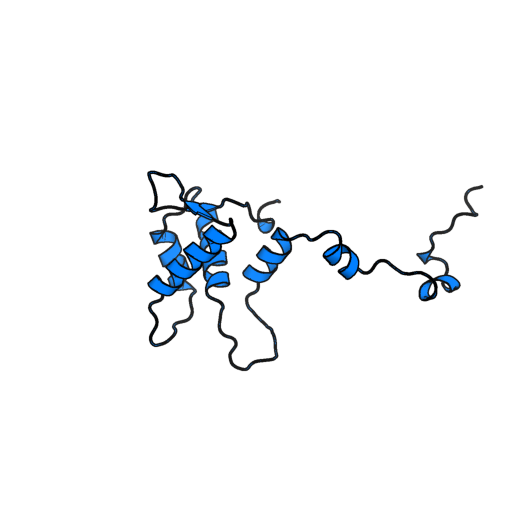 C C . GLN A 1 89 ? 14.176 -9.788 0.969 1.00 84.94 89 GLN A C 1
ATOM 698 O O . GLN A 1 89 ? 13.280 -10.129 0.185 1.00 84.94 89 GLN A O 1
ATOM 703 N N . LYS A 1 90 ? 15.443 -10.188 0.818 1.00 82.81 90 LYS A N 1
ATOM 704 C CA . LYS A 1 90 ? 15.864 -11.157 -0.199 1.00 82.81 90 LYS A CA 1
ATOM 705 C C . LYS A 1 90 ? 15.253 -12.523 0.126 1.00 82.81 90 LYS A C 1
ATOM 707 O O . LYS A 1 90 ? 15.504 -13.067 1.198 1.00 82.81 90 LYS A O 1
ATOM 712 N N . ILE A 1 91 ? 14.465 -13.063 -0.800 1.00 82.12 91 ILE A N 1
ATOM 713 C CA . ILE A 1 91 ? 13.891 -14.411 -0.722 1.00 82.12 91 ILE A CA 1
ATOM 714 C C . ILE A 1 91 ? 14.492 -15.215 -1.874 1.00 82.12 91 ILE A C 1
ATOM 716 O O . ILE A 1 91 ? 14.456 -14.771 -3.021 1.00 82.12 91 ILE A O 1
ATOM 720 N N . GLY A 1 92 ? 15.096 -16.363 -1.566 1.00 81.44 92 GLY A N 1
ATOM 721 C CA . GLY A 1 92 ? 15.696 -17.229 -2.580 1.00 81.44 92 GLY A CA 1
ATOM 722 C C . GLY A 1 92 ? 14.644 -17.747 -3.563 1.00 81.44 92 GLY A C 1
ATOM 723 O O . GLY A 1 92 ? 13.568 -18.163 -3.148 1.00 81.44 92 GLY A O 1
ATOM 724 N N . GLY A 1 93 ? 14.952 -17.715 -4.861 1.00 82.12 93 GLY A N 1
ATOM 725 C CA . GLY A 1 93 ? 14.080 -18.266 -5.904 1.00 82.12 93 GLY A CA 1
ATOM 726 C C . GLY A 1 93 ? 12.900 -17.382 -6.323 1.00 82.12 93 GLY A C 1
ATOM 727 O O . GLY A 1 93 ? 12.039 -17.847 -7.064 1.00 82.12 93 GLY A O 1
ATOM 728 N N . TH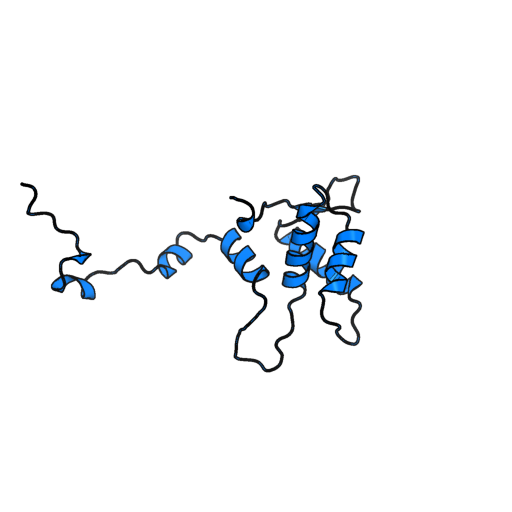R A 1 94 ? 12.823 -16.118 -5.890 1.00 84.38 94 THR A N 1
ATOM 729 C CA . THR A 1 94 ? 11.777 -15.192 -6.358 1.00 84.38 94 THR A CA 1
ATOM 730 C C . THR A 1 94 ? 12.338 -13.802 -6.630 1.00 84.38 94 THR A C 1
ATOM 732 O O . THR A 1 94 ? 12.940 -13.180 -5.754 1.00 84.38 94 THR A O 1
ATOM 735 N N . ASP A 1 95 ? 12.101 -13.298 -7.841 1.00 89.25 95 ASP A N 1
ATOM 736 C CA . ASP A 1 95 ? 12.534 -11.968 -8.267 1.00 89.25 95 ASP A CA 1
ATOM 737 C C . ASP A 1 95 ? 11.780 -10.864 -7.483 1.00 89.25 95 ASP A C 1
ATOM 739 O O . ASP A 1 95 ? 10.539 -10.863 -7.460 1.00 89.25 95 ASP A O 1
ATOM 743 N N . PRO A 1 96 ? 12.483 -9.915 -6.829 1.00 90.06 96 PRO A N 1
ATOM 744 C CA . PRO A 1 96 ? 11.849 -8.781 -6.158 1.00 90.06 96 PRO A CA 1
ATOM 745 C C . PRO A 1 96 ? 10.997 -7.911 -7.095 1.00 90.06 96 PRO A C 1
ATOM 747 O O . PRO A 1 96 ? 10.025 -7.319 -6.629 1.00 90.06 96 PRO A O 1
ATOM 750 N N . VAL A 1 97 ? 11.297 -7.862 -8.395 1.00 93.12 97 VAL A N 1
ATOM 751 C CA . VAL A 1 97 ? 10.494 -7.132 -9.389 1.00 93.12 97 VAL A CA 1
ATOM 752 C C . VAL A 1 97 ? 9.108 -7.761 -9.536 1.00 93.12 97 VAL A C 1
ATOM 754 O O . VAL A 1 97 ? 8.099 -7.057 -9.524 1.00 93.12 97 VAL A O 1
ATOM 757 N N . VAL A 1 98 ? 9.030 -9.093 -9.602 1.00 92.69 98 VAL A N 1
ATOM 758 C CA . VAL A 1 98 ? 7.752 -9.820 -9.703 1.00 92.69 98 VAL A CA 1
ATOM 759 C C . VAL A 1 98 ? 6.916 -9.620 -8.439 1.00 92.69 98 VAL A C 1
ATOM 761 O O . VAL A 1 98 ? 5.722 -9.325 -8.513 1.00 92.69 98 VAL A O 1
ATOM 764 N N . ARG A 1 99 ? 7.555 -9.722 -7.267 1.00 93.62 99 ARG A N 1
ATOM 765 C CA . ARG A 1 99 ? 6.910 -9.474 -5.965 1.00 93.62 99 ARG A CA 1
ATOM 766 C C . ARG A 1 99 ? 6.378 -8.049 -5.861 1.00 93.62 99 ARG A C 1
ATOM 768 O O . ARG A 1 99 ? 5.263 -7.844 -5.386 1.00 93.62 99 ARG A O 1
ATOM 775 N N . PHE A 1 100 ? 7.143 -7.080 -6.355 1.00 96.06 100 PHE A N 1
ATOM 776 C CA . PHE A 1 100 ? 6.725 -5.689 -6.409 1.00 96.06 100 PHE A CA 1
ATOM 777 C C . PHE A 1 100 ? 5.473 -5.503 -7.273 1.00 96.06 100 PHE A C 1
ATOM 779 O O . PHE A 1 100 ? 4.483 -4.977 -6.774 1.00 96.06 100 PHE A O 1
ATOM 786 N N . PHE A 1 101 ? 5.460 -5.978 -8.523 1.00 94.69 101 PHE A N 1
ATOM 787 C CA . PHE A 1 101 ? 4.291 -5.812 -9.401 1.00 94.69 101 PHE A CA 1
ATOM 788 C C . PHE A 1 101 ? 3.035 -6.504 -8.867 1.00 94.69 101 PHE A C 1
ATOM 790 O O . PHE A 1 101 ? 1.936 -5.967 -9.014 1.00 94.69 101 PHE A O 1
ATOM 797 N N . ARG A 1 102 ? 3.188 -7.641 -8.178 1.00 94.44 102 ARG A N 1
ATOM 798 C CA . ARG A 1 102 ? 2.085 -8.246 -7.424 1.00 94.44 102 ARG A CA 1
ATOM 799 C C . ARG A 1 102 ? 1.528 -7.274 -6.377 1.00 94.44 102 ARG A C 1
ATOM 801 O O . ARG A 1 102 ? 0.322 -7.056 -6.342 1.00 94.44 102 ARG A O 1
ATOM 808 N N . CYS A 1 103 ? 2.392 -6.657 -5.570 1.00 95.00 103 CYS A N 1
ATOM 809 C CA . CYS A 1 103 ? 1.968 -5.682 -4.560 1.00 95.00 103 CYS A CA 1
ATOM 810 C C . CYS A 1 103 ? 1.333 -4.431 -5.179 1.00 95.00 103 CYS A C 1
ATOM 812 O O . CYS A 1 103 ? 0.385 -3.896 -4.615 1.00 95.00 103 CYS A O 1
ATOM 814 N N . VAL A 1 104 ? 1.823 -3.968 -6.335 1.00 94.88 104 VAL A N 1
ATOM 815 C CA . VAL A 1 104 ? 1.202 -2.858 -7.078 1.00 94.88 104 VAL A CA 1
ATOM 816 C C . VAL A 1 104 ? -0.245 -3.204 -7.432 1.00 94.88 104 VAL A C 1
ATOM 818 O O . VAL A 1 104 ? -1.135 -2.403 -7.160 1.00 94.88 104 VAL A O 1
ATOM 821 N N . GLY A 1 105 ? -0.487 -4.403 -7.973 1.00 92.56 105 GLY A N 1
ATOM 822 C CA . GLY A 1 105 ? -1.836 -4.870 -8.303 1.00 92.56 105 GLY A CA 1
ATOM 823 C C . GLY A 1 105 ? -2.735 -5.021 -7.073 1.00 92.56 105 GLY A C 1
ATOM 824 O O . GLY A 1 105 ? -3.888 -4.600 -7.101 1.00 92.56 105 GLY A O 1
ATOM 825 N N . GLU A 1 106 ? -2.206 -5.555 -5.968 1.00 93.12 106 GLU A N 1
ATOM 826 C CA . GLU A 1 106 ? -2.939 -5.659 -4.699 1.00 93.12 106 GLU A CA 1
ATOM 827 C C . GLU A 1 106 ? -3.319 -4.266 -4.152 1.00 93.12 106 GLU A C 1
ATOM 829 O O . GLU A 1 106 ? -4.471 -4.040 -3.784 1.00 93.12 106 GLU A O 1
ATOM 834 N N . LEU A 1 107 ? -2.399 -3.295 -4.167 1.00 92.38 1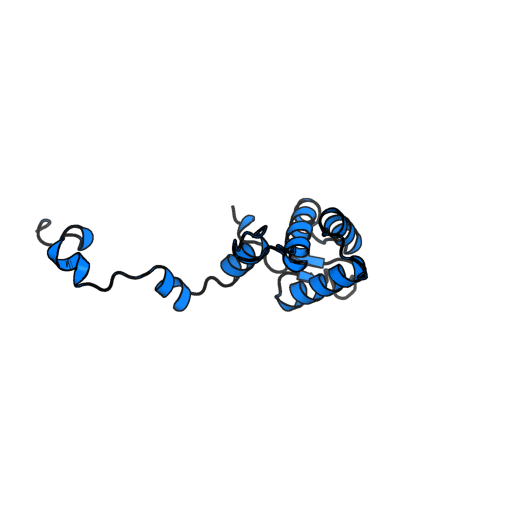07 LEU A N 1
ATOM 835 C CA . LEU A 1 107 ? -2.666 -1.920 -3.720 1.00 92.38 107 LEU A CA 1
ATOM 836 C C . LEU A 1 107 ? -3.624 -1.164 -4.652 1.00 92.38 107 LEU A C 1
ATOM 838 O O . LEU A 1 107 ? -4.410 -0.339 -4.181 1.00 92.38 107 LEU A O 1
ATOM 842 N N . GLU A 1 108 ? -3.583 -1.431 -5.958 1.00 92.19 108 GLU A N 1
ATOM 843 C CA . GLU A 1 108 ? -4.557 -0.889 -6.910 1.00 92.19 108 GLU A CA 1
ATOM 844 C C . GLU A 1 108 ? -5.952 -1.476 -6.665 1.00 92.19 108 GLU A C 1
ATOM 846 O O . GLU A 1 108 ? -6.934 -0.732 -6.616 1.00 92.19 108 GLU A O 1
ATOM 851 N N . PHE A 1 109 ? -6.038 -2.787 -6.420 1.00 89.94 109 PHE A N 1
ATOM 852 C CA . PHE A 1 109 ? -7.290 -3.472 -6.094 1.00 89.94 109 PHE A CA 1
ATOM 853 C C . PHE A 1 109 ? -7.923 -2.942 -4.800 1.00 89.94 109 PHE A C 1
ATOM 855 O O . PHE A 1 109 ? -9.135 -2.746 -4.735 1.00 89.94 109 PHE A O 1
ATOM 862 N N . MET A 1 110 ? -7.105 -2.634 -3.791 1.00 88.00 110 MET A N 1
ATOM 863 C CA . MET A 1 110 ? -7.555 -2.004 -2.542 1.00 88.00 110 MET A CA 1
ATOM 864 C C . MET A 1 110 ? -7.930 -0.522 -2.702 1.00 88.00 110 MET A C 1
ATOM 866 O O . MET A 1 110 ? -8.377 0.104 -1.742 1.00 88.00 110 MET A O 1
ATOM 870 N N . GLY A 1 111 ? -7.733 0.065 -3.886 1.00 88.31 111 GLY A N 1
ATOM 871 C CA . GLY A 1 111 ? -8.009 1.476 -4.144 1.00 88.31 111 GLY A CA 1
ATOM 872 C C . GLY A 1 111 ? -7.004 2.439 -3.506 1.00 88.31 111 GLY A C 1
ATOM 873 O O . GLY A 1 111 ? -7.278 3.635 -3.444 1.00 88.31 111 GLY A O 1
ATOM 874 N N . VAL A 1 112 ? -5.845 1.950 -3.053 1.00 89.56 112 VAL A N 1
ATOM 875 C CA . VAL A 1 112 ? -4.778 2.779 -2.466 1.00 89.56 112 VAL A CA 1
ATOM 876 C C . VAL A 1 112 ? -4.072 3.583 -3.555 1.00 89.56 112 VAL A C 1
ATOM 878 O O . VAL A 1 112 ? -3.824 4.780 -3.394 1.00 89.56 112 VAL A O 1
ATOM 881 N N . VAL A 1 113 ? -3.784 2.941 -4.689 1.00 92.56 113 VAL A N 1
ATOM 882 C CA . VAL A 1 113 ? -3.170 3.575 -5.862 1.00 92.56 113 VAL A CA 1
ATOM 883 C C . VAL 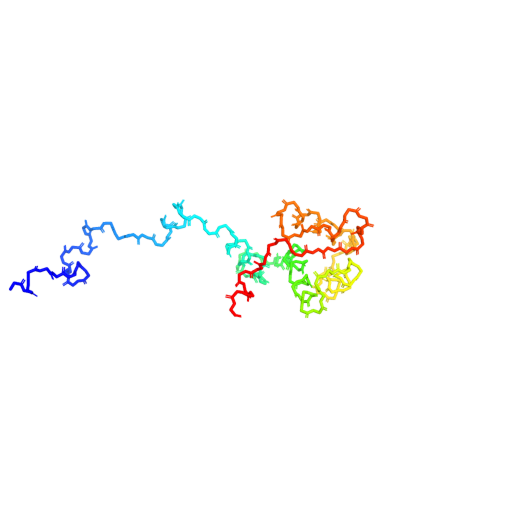A 1 113 ? -4.057 3.449 -7.090 1.00 92.56 113 VAL A C 1
ATOM 885 O O . VAL A 1 113 ? -4.906 2.567 -7.183 1.00 92.56 113 VAL A O 1
ATOM 888 N N . LYS A 1 114 ? -3.842 4.337 -8.057 1.00 92.12 114 LYS A N 1
ATOM 889 C CA . LYS A 1 114 ? -4.359 4.213 -9.424 1.00 92.12 114 LYS A CA 1
ATOM 890 C C . LYS A 1 114 ? -3.288 4.643 -10.410 1.00 92.12 114 LYS A C 1
ATOM 892 O O . LYS A 1 114 ? -2.431 5.458 -10.062 1.00 92.12 114 LYS A O 1
ATOM 897 N N . ALA A 1 115 ? -3.379 4.184 -11.655 1.00 90.88 115 ALA A N 1
ATOM 898 C CA . ALA A 1 115 ? -2.593 4.765 -12.740 1.00 90.88 115 ALA A CA 1
ATOM 899 C C . ALA A 1 115 ? -2.725 6.303 -12.751 1.00 90.88 115 ALA A C 1
ATOM 901 O O . ALA A 1 115 ? -3.820 6.853 -12.568 1.00 90.88 115 ALA A O 1
ATOM 902 N N . ALA A 1 116 ? -1.607 7.003 -12.960 1.00 88.19 116 ALA A N 1
ATOM 903 C CA . ALA A 1 116 ? -1.571 8.464 -12.959 1.00 88.19 116 ALA A CA 1
ATOM 904 C C . ALA A 1 116 ? -2.463 9.052 -14.066 1.00 88.19 116 ALA A C 1
ATOM 906 O O . ALA A 1 116 ? -3.122 10.072 -13.863 1.00 88.19 116 ALA A O 1
ATOM 907 N N . SER A 1 117 ? -2.528 8.391 -15.227 1.00 82.19 117 SER A N 1
ATOM 908 C CA . SER A 1 117 ? -3.545 8.653 -16.250 1.00 82.19 117 SER A CA 1
ATOM 909 C C . SER A 1 117 ? -3.737 7.446 -17.171 1.00 82.19 117 SER A C 1
ATOM 911 O O . SER A 1 117 ? -2.878 6.570 -17.245 1.00 82.19 117 SER A O 1
ATOM 913 N N . TYR A 1 118 ? -4.820 7.435 -17.955 1.00 72.69 118 TYR A N 1
ATOM 914 C CA . TYR A 1 118 ? -5.072 6.394 -18.964 1.00 72.69 118 TYR A CA 1
ATOM 915 C C . TYR A 1 118 ? -3.917 6.237 -19.974 1.00 72.69 118 TYR A C 1
ATOM 917 O O . TYR A 1 118 ? -3.625 5.125 -20.419 1.00 72.69 118 TYR A O 1
ATOM 925 N N . ARG A 1 119 ? -3.244 7.351 -20.307 1.00 71.81 119 ARG A N 1
ATOM 926 C CA . ARG A 1 119 ? -2.122 7.413 -21.261 1.00 71.81 119 ARG A CA 1
ATOM 927 C C . ARG A 1 119 ? -0.745 7.272 -20.605 1.00 71.81 119 ARG A C 1
ATOM 929 O O . ARG A 1 119 ? 0.229 7.055 -21.313 1.00 71.81 119 ARG A O 1
ATOM 936 N N . ASN A 1 120 ? -0.654 7.380 -19.280 1.00 71.31 120 ASN A N 1
ATOM 937 C CA . ASN A 1 120 ? 0.589 7.243 -18.527 1.00 71.31 120 ASN A CA 1
ATOM 938 C C . ASN A 1 120 ? 0.444 6.128 -17.488 1.00 71.31 120 ASN A C 1
ATOM 940 O O . ASN A 1 120 ? 0.062 6.370 -16.341 1.00 71.31 120 ASN A O 1
ATOM 944 N N . ARG A 1 121 ? 0.758 4.907 -17.927 1.00 77.56 121 ARG A N 1
ATOM 945 C CA . ARG A 1 121 ? 0.763 3.695 -17.097 1.00 77.56 121 ARG A CA 1
ATOM 946 C C . ARG A 1 121 ? 2.120 3.429 -16.438 1.00 77.56 121 ARG A C 1
ATOM 948 O O . ARG A 1 121 ? 2.261 2.420 -15.763 1.00 77.56 121 ARG A O 1
ATOM 955 N N . SER A 1 122 ? 3.112 4.304 -16.629 1.00 89.56 122 SER A N 1
ATOM 956 C CA . SER A 1 122 ? 4.432 4.178 -15.996 1.00 89.56 122 SER A CA 1
ATOM 957 C C . SER A 1 122 ? 4.538 4.940 -14.673 1.00 89.56 122 SER A C 1
ATOM 959 O O . SER A 1 122 ? 5.587 4.911 -14.030 1.00 89.56 122 SER A O 1
ATOM 961 N N . ALA A 1 123 ? 3.455 5.589 -14.237 1.00 93.19 123 ALA A N 1
ATOM 962 C CA . ALA A 1 123 ? 3.355 6.250 -12.947 1.00 93.19 123 ALA A CA 1
ATOM 963 C C . ALA A 1 123 ? 2.009 5.961 -12.273 1.00 93.19 123 ALA A C 1
ATOM 965 O O . ALA A 1 123 ? 0.985 5.781 -12.940 1.00 93.19 123 ALA A O 1
ATOM 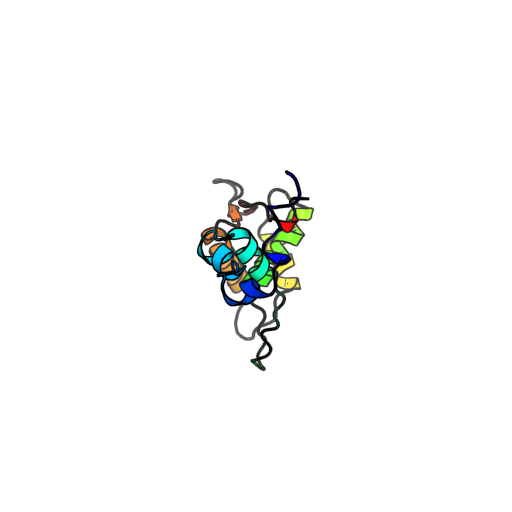966 N N . VAL A 1 124 ? 2.013 5.969 -10.944 1.00 93.50 124 VAL A N 1
ATOM 967 C CA . VAL A 1 124 ? 0.823 5.828 -10.104 1.00 93.50 124 VAL A CA 1
ATOM 968 C C . VAL A 1 124 ? 0.578 7.102 -9.308 1.00 93.50 124 VAL A C 1
ATOM 970 O O . VAL A 1 124 ? 1.498 7.858 -9.009 1.00 93.50 124 VAL A O 1
ATOM 973 N N . ARG A 1 125 ? -0.674 7.343 -8.942 1.00 91.19 125 ARG A N 1
ATOM 974 C CA . ARG A 1 125 ? -1.055 8.344 -7.947 1.00 91.19 125 ARG A CA 1
ATOM 975 C C . ARG A 1 125 ? -1.687 7.641 -6.761 1.00 91.19 125 ARG A C 1
ATOM 977 O O . ARG A 1 125 ? -2.373 6.630 -6.932 1.00 91.19 125 ARG A O 1
ATOM 984 N N . VAL A 1 126 ? -1.499 8.208 -5.582 1.00 89.12 126 VAL A N 1
ATOM 985 C CA . VAL A 1 126 ? -2.227 7.778 -4.392 1.00 89.12 126 VAL A CA 1
ATOM 986 C C . VAL A 1 126 ? -3.675 8.243 -4.533 1.00 89.12 126 VAL A C 1
ATOM 988 O O . VAL A 1 126 ? -3.940 9.425 -4.752 1.00 89.12 126 VAL A O 1
ATOM 991 N N . ALA A 1 127 ? -4.608 7.294 -4.512 1.00 81.44 127 ALA A N 1
ATOM 992 C CA . ALA A 1 127 ? -6.037 7.552 -4.682 1.00 81.44 127 ALA A CA 1
ATOM 993 C C . ALA A 1 127 ? -6.747 7.804 -3.342 1.00 81.44 127 ALA A C 1
ATOM 995 O O . ALA A 1 127 ? -7.787 8.459 -3.321 1.00 81.44 127 ALA A O 1
ATOM 996 N N . LEU A 1 128 ? -6.153 7.341 -2.243 1.00 70.00 128 LEU A N 1
ATOM 997 C CA . LEU A 1 128 ? -6.596 7.575 -0.874 1.00 70.00 128 LEU A CA 1
ATOM 998 C C . LEU A 1 128 ? -5.450 8.201 -0.086 1.00 70.00 128 LEU A C 1
ATOM 1000 O O . LEU A 1 128 ? -4.442 7.543 0.157 1.00 70.00 128 LEU A O 1
ATOM 1004 N N . LEU A 1 129 ? -5.595 9.478 0.279 1.00 61.19 129 LEU A N 1
ATOM 1005 C CA . LEU A 1 129 ? -4.638 10.149 1.156 1.00 61.19 129 LEU A CA 1
ATOM 1006 C C . LEU A 1 129 ? -4.568 9.376 2.483 1.00 61.19 129 LEU A C 1
ATOM 1008 O O . LEU A 1 129 ? -5.612 9.184 3.113 1.00 61.19 129 LEU A O 1
ATOM 1012 N N . PRO A 1 130 ? -3.379 8.908 2.894 1.00 58.88 130 PRO A N 1
ATOM 1013 C CA . PRO A 1 130 ? -3.222 8.228 4.168 1.00 58.88 130 PRO A CA 1
ATOM 1014 C C . PRO A 1 130 ? -3.611 9.178 5.299 1.00 58.88 130 PRO A C 1
ATOM 1016 O O . PRO A 1 130 ? -3.285 10.368 5.260 1.00 58.88 130 PRO A O 1
ATOM 1019 N N . THR A 1 131 ? -4.280 8.664 6.327 1.00 60.22 131 THR A N 1
ATOM 1020 C CA . THR A 1 131 ? -4.652 9.472 7.497 1.00 60.22 131 THR A CA 1
ATOM 1021 C C . THR A 1 131 ? -3.423 9.993 8.248 1.00 60.22 131 THR A C 1
ATOM 1023 O O . THR A 1 131 ? -3.506 11.026 8.905 1.00 60.22 131 THR A O 1
ATOM 1026 N N . SER A 1 132 ? -2.254 9.363 8.072 1.00 52.12 132 SER A N 1
ATOM 1027 C CA . SER A 1 132 ? -0.962 9.847 8.584 1.00 52.12 132 SER A CA 1
ATOM 1028 C C . SER A 1 132 ? -0.454 11.162 7.968 1.00 52.12 132 SER A C 1
ATOM 1030 O O . SER A 1 132 ? 0.457 11.761 8.531 1.00 52.12 132 SER A O 1
ATOM 1032 N N . PHE A 1 133 ? -1.048 11.639 6.867 1.00 46.44 133 PHE A N 1
ATOM 1033 C CA . PHE A 1 133 ? -0.766 12.954 6.264 1.00 46.44 133 PHE A CA 1
ATOM 1034 C C . PHE A 1 133 ? -1.895 13.976 6.494 1.00 46.44 133 PHE A C 1
ATOM 1036 O O . PHE A 1 133 ? -1.857 15.071 5.938 1.00 46.44 133 PHE A O 1
ATOM 1043 N N . ALA A 1 134 ? -2.915 13.628 7.285 1.00 41.56 134 ALA A N 1
ATOM 1044 C CA . ALA A 1 134 ? -4.052 14.494 7.595 1.00 41.56 134 ALA A CA 1
ATOM 1045 C C . ALA A 1 134 ? -3.826 15.335 8.870 1.00 41.56 134 ALA A C 1
ATOM 1047 O O . ALA A 1 134 ? -4.730 15.430 9.700 1.00 41.56 134 ALA A O 1
ATOM 1048 N N . PHE A 1 135 ? -2.631 15.919 9.022 1.00 35.00 135 PHE A N 1
ATOM 1049 C CA . PHE A 1 135 ? -2.293 16.925 10.038 1.00 35.00 135 PHE A CA 1
ATOM 1050 C C . PHE A 1 135 ? -1.311 17.950 9.473 1.00 35.00 135 PHE A C 1
ATOM 1052 O O . PHE A 1 135 ? -0.291 17.520 8.888 1.00 35.00 135 PHE A O 1
#

Nearest PDB structures (foldseek):
  8s0f-assembly1_C  TM=7.343E-01  e=3.636E-02  Homo sapiens
  2lso-assembly1_A  TM=7.027E-01  e=2.159E-01  Homo sapiens
  6qpw-assembly1_B  TM=5.851E-01  e=1.404E-01  Saccharomyces cerevisiae S288C
  6l9z-assembly1_S  TM=5.567E-01  e=5.424E-01  Homo sapiens
  4txa-assembly1_A  TM=5.381E-01  e=4.117E+00  Mus musculus

pLDDT: mean 78.97, std 14.71, range [35.0, 96.5]

Secondary structure (DSSP, 8-state):
-TTS---GGG-GGGTTTS-PPPHHHHHHHS--HHHHHHHHHH-----TT-S--PPPHHHHHHHHHHHHHTT-SSEEHHHHHHHHHHHSPP-TTS-HHHHHHHHHHHHHHTTSEEEEETTEEEEEEESS--GGG--

Radius of gyration: 22.03 Å; Cα contacts (8 Å, |Δi|>4): 117; chains: 1; bounding box: 48×40×64 Å

Foldseek 3Di:
DPPPDDDPVVPPVCPVVDDDDDPVNCCVVPPPPQLVVLVVLCDQDDPVPDPPPAGQLLSLLVVLVVVQVVPDQWGFLVSSLVSSVVPHDDDPPDDSVVSNVVSVVVCVVVQQWDQPDPPGNRTIHGRDDRVVPVD

Mean predicted aligned error: 10.71 Å

Solvent-accessible surface area (backbone atoms only — not comparable to full-atom values): 8418 Å² total; per-residue (Å²): 128,92,80,77,83,68,65,70,94,78,38,78,90,45,63,90,74,49,90,71,86,49,73,67,56,46,48,73,76,56,64,60,62,65,64,52,50,50,52,61,37,68,53,87,74,79,75,90,84,53,99,73,80,70,81,56,64,57,29,41,44,51,52,24,44,55,61,42,52,79,80,28,82,58,35,41,50,69,59,37,48,55,44,26,61,76,70,51,81,90,53,90,96,55,61,68,68,62,56,46,55,52,33,52,53,53,36,35,73,72,46,42,32,39,63,57,39,98,88,39,78,64,24,32,22,74,66,49,83,57,74,92,70,74,120